Protein AF-A0A7V5DKR0-F1 (afdb_monomer)

Radius of gyration: 31.72 Å; Cα contacts (8 Å, |Δi|>4): 87; chains: 1; bounding box: 100×58×63 Å

Solvent-accessible surface area (backbone atoms only — not comparable to full-atom values): 10961 Å² total; per-residue (Å²): 140,83,91,82,83,86,82,84,81,83,82,81,83,85,76,88,78,81,73,82,74,72,79,85,80,74,78,68,78,74,72,80,73,72,85,77,68,78,60,94,56,54,68,64,43,47,64,50,45,67,87,52,50,72,70,52,51,53,34,38,58,36,39,72,78,37,95,42,69,55,56,12,21,52,76,73,74,41,59,49,67,61,58,75,65,41,89,60,41,72,42,46,54,50,38,36,50,53,52,52,54,48,54,52,53,52,53,50,52,53,49,53,53,49,51,54,51,51,51,49,53,51,60,60,46,38,74,42,71,68,52,31,54,54,51,50,50,59,48,32,51,72,75,70,58,57,78,79,67,77,58,81,55,79,57,95,88,46,86,50,84,53,85,59,81,81,72,79,83,77,80,132

Sequence (172 aa):
MNTNLPQSGRVPAGRDALSHCAPLLFFQPLATWSNDVEIPGNAKLTELLHDATPTQVRWVLARIATHTDAEAARAIGVDKSTVSRWVNKGRLDQAVSVLMADSVAQARAILATSAADAAKALRESLSDKRLRVQAANSILDRVGIAPDSHIDITSAGERIVLTVNMSGDGGD

pLDDT: mean 74.37, std 18.98, range [40.44, 98.31]

Secondary structure (DSSP, 8-state):
----PPPPPPPP----------------------TT---TTHHHHHHHHTT--HHHHHHHHHHHS-SSHHHHHHHHT--HHHHHT-TTHHHHHHHHHH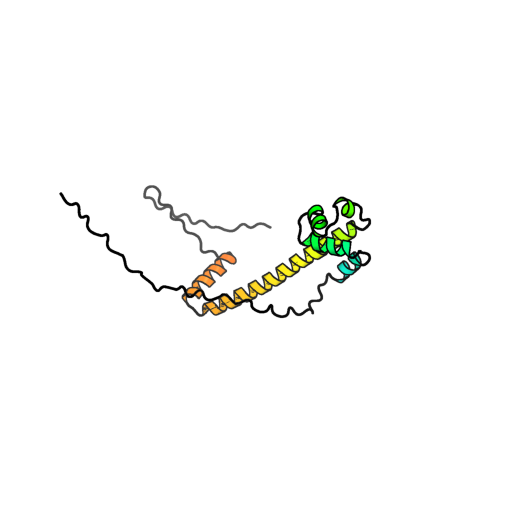HHHHHHHHHHHHHHHHHHHHHHHHHHHTTSHHHHHHHHHHHHHHTT-PPP--EEEEETTEEEEE----------

Mean predicted aligned error: 15.78 Å

Foldseek 3Di:
DDDDDDDDDDDDDPDDDPDPPPPPPPPPPPDPPPPPPPQPLVVLLCVLCVPPDPLLVQLLVLCLVDPDSQRSCVVSPHHSVVLVPDPSNVSSVVSSVSVNVSVVVVVVVVVVVVVVVVVVVLVVLCVDVVSVVVSVQVVCVVVVNHDFDWDFDDDPNDTDTDRDPPPPPDDD

Structure (mmCIF, N/CA/C/O backbone):
data_AF-A0A7V5DKR0-F1
#
_entry.id   AF-A0A7V5DKR0-F1
#
loop_
_atom_site.group_PDB
_atom_site.id
_atom_site.type_symbol
_atom_site.label_atom_id
_atom_site.label_alt_id
_atom_site.label_comp_id
_atom_site.label_asym_id
_atom_site.label_entity_id
_atom_site.label_seq_id
_atom_site.pdbx_PDB_ins_code
_atom_site.Cartn_x
_atom_site.Cartn_y
_atom_site.Cartn_z
_atom_site.occupancy
_atom_site.B_iso_or_equiv
_atom_site.auth_seq_id
_atom_site.auth_comp_id
_atom_site.auth_asym_id
_atom_site.auth_atom_id
_atom_site.pdbx_PDB_model_num
ATOM 1 N N . MET A 1 1 ? -79.727 -6.138 -33.252 1.00 45.97 1 MET A N 1
ATOM 2 C CA . MET A 1 1 ? -78.918 -6.821 -32.220 1.00 45.97 1 MET A CA 1
ATOM 3 C C . MET A 1 1 ? -77.681 -5.973 -32.001 1.00 45.97 1 MET A C 1
ATOM 5 O O . MET A 1 1 ? -76.921 -5.808 -32.941 1.00 45.97 1 MET A O 1
ATOM 9 N N . ASN A 1 2 ? -77.576 -5.320 -30.843 1.00 44.75 2 ASN A N 1
ATOM 10 C CA . ASN A 1 2 ? -76.602 -4.261 -30.576 1.00 44.75 2 ASN A CA 1
ATOM 11 C C . ASN A 1 2 ? -75.770 -4.670 -29.352 1.00 44.75 2 ASN A C 1
ATOM 13 O O . ASN A 1 2 ? -76.337 -4.913 -28.288 1.00 44.75 2 ASN A O 1
ATOM 17 N N . THR A 1 3 ? -74.457 -4.808 -29.518 1.00 62.62 3 THR A N 1
ATOM 18 C CA . THR A 1 3 ? -73.510 -5.230 -28.476 1.00 62.62 3 THR A CA 1
ATOM 19 C C . THR A 1 3 ? -72.920 -4.009 -27.779 1.00 62.62 3 THR A C 1
ATOM 21 O O . THR A 1 3 ? -72.180 -3.251 -28.400 1.00 62.62 3 THR A O 1
ATOM 24 N N . ASN A 1 4 ? -73.216 -3.839 -26.489 1.00 58.88 4 ASN A N 1
ATOM 25 C CA . ASN A 1 4 ? -72.568 -2.861 -25.615 1.00 58.88 4 ASN A CA 1
ATOM 26 C C . ASN A 1 4 ? -71.907 -3.604 -24.444 1.00 58.88 4 ASN A C 1
ATOM 28 O O . ASN A 1 4 ? -72.587 -4.274 -23.671 1.00 58.88 4 ASN A O 1
ATOM 32 N N . LEU A 1 5 ? -70.581 -3.493 -24.346 1.00 65.75 5 LEU A N 1
ATOM 33 C CA . LEU A 1 5 ? -69.752 -3.969 -23.233 1.00 65.75 5 LEU A CA 1
ATOM 34 C C . LEU A 1 5 ? -69.491 -2.799 -22.264 1.00 65.75 5 LEU A C 1
ATOM 36 O O . LEU A 1 5 ? -69.201 -1.696 -22.733 1.00 65.75 5 LEU A O 1
ATOM 40 N N . PRO A 1 6 ? -69.560 -3.001 -20.935 1.00 63.41 6 PRO A N 1
ATOM 41 C CA . PRO A 1 6 ? -69.258 -1.951 -19.969 1.00 63.41 6 PRO A CA 1
ATOM 42 C C . PRO A 1 6 ? -67.749 -1.760 -19.751 1.00 63.41 6 PRO A C 1
ATOM 44 O O . PRO A 1 6 ? -66.943 -2.683 -19.864 1.00 63.41 6 PRO A O 1
ATOM 47 N N . GLN A 1 7 ? -67.399 -0.512 -19.438 1.00 62.84 7 GLN A N 1
ATOM 48 C CA . GLN A 1 7 ? -66.048 0.024 -19.314 1.00 62.84 7 GLN A CA 1
ATOM 49 C C . GLN A 1 7 ? -65.318 -0.440 -18.043 1.00 62.84 7 GLN A C 1
ATOM 51 O O . GLN A 1 7 ? -65.883 -0.447 -16.951 1.00 62.84 7 GLN A O 1
ATOM 56 N N . SER A 1 8 ? -64.026 -0.746 -18.194 1.00 62.34 8 SER A N 1
ATOM 57 C CA . SER A 1 8 ? -63.089 -1.007 -17.096 1.00 62.34 8 SER A CA 1
ATOM 58 C C . SER A 1 8 ? -62.732 0.291 -16.366 1.00 62.34 8 SER A C 1
ATOM 60 O O . SER A 1 8 ? -62.239 1.245 -16.971 1.00 62.34 8 SER A O 1
ATOM 62 N N . GLY A 1 9 ? -62.958 0.306 -15.052 1.00 62.09 9 GLY A N 1
ATOM 63 C CA . GLY A 1 9 ? -62.632 1.412 -14.158 1.00 62.09 9 GLY A CA 1
ATOM 64 C C . GLY A 1 9 ? -61.128 1.678 -14.047 1.00 62.09 9 GLY A C 1
ATOM 65 O O . GLY A 1 9 ? -60.314 0.761 -13.946 1.00 62.09 9 GLY A O 1
ATOM 66 N N . ARG A 1 10 ? -60.777 2.968 -14.052 1.00 54.00 10 ARG A N 1
ATOM 67 C CA . ARG A 1 10 ? -59.457 3.508 -13.700 1.00 54.00 10 ARG A CA 1
ATOM 68 C C . ARG A 1 10 ? -59.197 3.344 -12.201 1.00 54.00 10 ARG A C 1
ATOM 70 O O . ARG A 1 10 ? -60.000 3.797 -11.391 1.00 54.00 10 ARG A O 1
ATOM 77 N N . VAL A 1 11 ? -58.030 2.811 -11.849 1.00 68.62 11 VAL A N 1
ATOM 78 C CA . VAL A 1 11 ? -57.441 2.927 -10.505 1.00 68.62 11 VAL A CA 1
ATOM 79 C C . VAL A 1 11 ? -56.708 4.277 -10.415 1.00 68.62 11 VAL A C 1
ATOM 81 O O . VAL A 1 11 ? -55.915 4.577 -11.313 1.00 68.62 11 VAL A O 1
ATOM 84 N N . PRO A 1 12 ? -56.964 5.123 -9.398 1.00 56.91 12 PRO A N 1
ATOM 85 C CA . PRO A 1 12 ? -56.270 6.394 -9.244 1.00 56.91 12 PRO A CA 1
ATOM 86 C C . PRO A 1 12 ? -54.850 6.209 -8.696 1.00 56.91 12 PRO A C 1
ATOM 88 O O . PRO A 1 12 ? -54.565 5.334 -7.881 1.00 56.91 12 PRO A O 1
ATOM 91 N N . ALA A 1 13 ? -53.974 7.086 -9.177 1.00 58.06 13 ALA A N 1
ATOM 92 C CA . ALA A 1 13 ? -52.572 7.204 -8.827 1.00 58.06 13 ALA A CA 1
ATOM 93 C C . ALA A 1 13 ? -52.368 7.513 -7.334 1.00 58.06 13 ALA A C 1
ATOM 95 O O . ALA A 1 13 ? -52.704 8.601 -6.868 1.00 58.06 13 ALA A O 1
ATOM 96 N N . GLY A 1 14 ? -51.741 6.579 -6.618 1.00 49.75 14 GLY A N 1
ATOM 97 C CA . GLY A 1 14 ? -51.060 6.842 -5.353 1.00 49.75 14 GLY A CA 1
ATOM 98 C C . GLY A 1 14 ? -49.706 7.486 -5.631 1.00 49.75 14 GLY A C 1
ATOM 99 O O . GLY A 1 14 ? -48.704 6.797 -5.812 1.00 49.75 14 GLY A O 1
ATOM 100 N N . ARG A 1 15 ? -49.715 8.815 -5.736 1.00 55.22 15 ARG A N 1
ATOM 101 C CA . ARG A 1 15 ? -48.545 9.682 -5.580 1.00 55.22 15 ARG A CA 1
ATOM 102 C C . ARG A 1 15 ? -48.206 9.760 -4.084 1.00 55.22 15 ARG A C 1
ATOM 104 O O . ARG A 1 15 ? -49.093 9.607 -3.254 1.00 55.22 15 ARG A O 1
ATOM 111 N N . ASP A 1 16 ? -46.937 10.042 -3.799 1.00 57.81 16 ASP A N 1
ATOM 112 C CA . ASP A 1 16 ? -46.402 10.504 -2.505 1.00 57.81 16 ASP A CA 1
ATOM 113 C C . ASP A 1 16 ? -45.760 9.442 -1.599 1.00 57.81 16 ASP A C 1
ATOM 115 O O . ASP A 1 16 ? -46.192 9.161 -0.488 1.00 57.81 16 ASP A O 1
ATOM 119 N N . ALA A 1 17 ? -44.616 8.929 -2.053 1.00 52.88 17 ALA A N 1
ATOM 120 C CA . ALA A 1 17 ? -43.511 8.575 -1.163 1.00 52.88 17 ALA A CA 1
ATOM 121 C C . ALA A 1 17 ? -42.187 8.796 -1.907 1.00 52.88 17 ALA A C 1
ATOM 123 O O . ALA A 1 17 ? -41.453 7.860 -2.224 1.00 52.88 17 ALA A O 1
ATOM 124 N N . LEU A 1 18 ? -41.895 10.058 -2.246 1.00 49.44 18 LEU A N 1
ATOM 125 C CA . LEU A 1 18 ? -40.553 10.457 -2.664 1.00 49.44 18 LEU A CA 1
ATOM 126 C C . LEU A 1 18 ? -39.626 10.373 -1.451 1.00 49.44 18 LEU A C 1
ATOM 128 O O . LEU A 1 18 ? -39.405 11.338 -0.721 1.00 49.44 18 LEU A O 1
ATOM 132 N N . SER A 1 19 ? -39.132 9.152 -1.264 1.00 52.44 19 SER A N 1
ATOM 133 C CA . SER A 1 19 ? -37.771 8.807 -0.886 1.00 52.44 19 SER A CA 1
ATOM 134 C C . SER A 1 19 ? -36.866 10.039 -0.834 1.00 52.44 19 SER A C 1
ATOM 136 O O . SER A 1 19 ? -36.364 10.521 -1.851 1.00 52.44 19 SER A O 1
ATOM 138 N N . HIS A 1 20 ? -36.691 10.577 0.371 1.00 48.97 20 HIS A N 1
ATOM 139 C CA . HIS A 1 20 ? -35.598 11.480 0.683 1.00 48.97 20 HIS A CA 1
ATOM 140 C C . HIS A 1 20 ? -34.300 10.670 0.603 1.00 48.97 20 HIS A C 1
ATOM 142 O O . HIS A 1 20 ? -33.765 10.201 1.605 1.00 48.97 20 HIS A O 1
ATOM 148 N N . CYS A 1 21 ? -33.808 10.481 -0.623 1.00 40.94 21 CYS A N 1
ATOM 149 C CA . CYS A 1 21 ? -32.412 10.173 -0.886 1.00 40.94 21 CYS A CA 1
ATOM 150 C C . CYS A 1 21 ? -31.607 11.392 -0.435 1.00 40.94 21 CYS A C 1
ATOM 152 O O . CYS A 1 21 ? -31.388 12.331 -1.197 1.00 40.94 21 CYS A O 1
ATOM 154 N N . ALA A 1 22 ? -31.209 11.394 0.836 1.00 52.09 22 ALA A N 1
ATOM 155 C CA . ALA A 1 22 ? -30.157 12.271 1.306 1.00 52.09 22 ALA A CA 1
ATOM 156 C C . ALA A 1 22 ? -28.917 12.022 0.425 1.00 52.09 22 ALA A C 1
ATOM 158 O O . ALA A 1 22 ? -28.475 10.873 0.315 1.00 52.09 22 ALA A O 1
ATOM 159 N N . PRO A 1 23 ? -28.360 13.047 -0.237 1.00 49.38 23 PRO A N 1
ATOM 160 C CA . PRO A 1 23 ? -27.111 12.884 -0.947 1.00 49.38 23 PRO A CA 1
ATOM 161 C C . PRO A 1 23 ? -26.027 12.696 0.112 1.00 49.38 23 PRO A C 1
ATOM 163 O O . PRO A 1 23 ? -25.762 13.593 0.911 1.00 49.38 23 PRO A O 1
ATOM 166 N N . LEU A 1 24 ? -25.420 11.509 0.133 1.00 51.56 24 LEU A N 1
ATOM 167 C CA . LEU A 1 24 ? -24.196 11.213 0.874 1.00 51.56 24 LEU A CA 1
ATOM 168 C C . LEU A 1 24 ? -23.035 12.025 0.273 1.00 51.56 24 LEU A C 1
ATOM 170 O O . LEU A 1 24 ? -22.130 11.490 -0.355 1.00 51.56 24 LEU A O 1
ATOM 174 N N . LEU A 1 25 ? -23.067 13.343 0.458 1.00 47.66 25 LEU A N 1
ATOM 175 C CA . LEU A 1 25 ? -21.927 14.235 0.302 1.00 47.66 25 LEU A CA 1
ATOM 176 C C . LEU A 1 25 ? -21.235 14.342 1.661 1.00 47.66 25 LEU A C 1
ATOM 178 O O . LEU A 1 25 ? -21.238 15.381 2.308 1.00 47.66 25 LEU A O 1
ATOM 182 N N . PHE A 1 26 ? -20.657 13.229 2.101 1.00 47.34 26 PHE A N 1
ATOM 183 C CA . PHE A 1 26 ? -19.643 13.216 3.154 1.00 47.34 26 PHE A CA 1
ATOM 184 C C . PHE A 1 26 ? -18.334 12.696 2.557 1.00 47.34 26 PHE A C 1
ATOM 186 O O . PHE A 1 26 ? -17.712 11.755 3.035 1.00 47.34 26 PHE A O 1
ATOM 193 N N . PHE A 1 27 ? -17.916 13.334 1.464 1.00 44.69 27 PHE A N 1
ATOM 194 C CA . PHE A 1 27 ? -16.508 13.382 1.099 1.00 44.69 27 PHE A CA 1
ATOM 195 C C . PHE A 1 27 ? -15.871 14.363 2.086 1.00 44.69 27 PHE A C 1
ATOM 197 O O . PHE A 1 27 ? -15.825 15.568 1.839 1.00 44.69 27 PHE A O 1
ATOM 204 N N . GLN A 1 28 ? -15.501 13.879 3.275 1.00 50.22 28 GLN A N 1
ATOM 205 C CA . GLN A 1 28 ? -14.692 14.702 4.162 1.00 50.22 28 GLN A CA 1
ATOM 206 C C . GLN A 1 28 ? -13.396 15.041 3.418 1.00 50.22 28 GLN A C 1
ATOM 208 O O . GLN A 1 28 ? -12.801 14.141 2.813 1.00 50.22 28 GLN A O 1
ATOM 213 N N . PRO A 1 29 ? -12.968 16.315 3.413 1.00 40.44 29 PRO A N 1
ATOM 214 C CA . PRO A 1 29 ? -11.661 16.663 2.897 1.00 40.44 29 PRO A CA 1
ATOM 215 C C . PRO A 1 29 ? -10.658 15.864 3.719 1.00 40.44 29 PRO A C 1
ATOM 217 O O . PRO A 1 29 ? -10.622 15.992 4.944 1.00 40.44 29 PRO A O 1
ATOM 220 N N . LEU A 1 30 ? -9.924 14.980 3.039 1.00 43.69 30 LEU A N 1
ATOM 221 C CA . LEU A 1 30 ? -8.802 14.246 3.601 1.00 43.69 30 LEU A CA 1
ATOM 222 C C . LEU A 1 30 ? -8.002 15.240 4.432 1.00 43.69 30 LEU A C 1
ATOM 224 O O . LEU A 1 30 ? -7.471 16.211 3.887 1.00 43.69 30 LEU A O 1
ATOM 228 N N . ALA A 1 31 ? -8.015 15.029 5.751 1.00 41.19 31 ALA A N 1
ATOM 229 C CA . ALA A 1 31 ? -7.157 15.733 6.678 1.00 41.19 31 ALA A CA 1
ATOM 230 C C . ALA A 1 31 ? -5.787 15.812 6.018 1.00 41.19 31 ALA A C 1
ATOM 232 O O . ALA A 1 31 ? -5.287 14.790 5.548 1.00 41.19 31 ALA A O 1
ATOM 233 N N . THR A 1 32 ? -5.255 17.024 5.897 1.00 45.19 32 THR A N 1
ATOM 234 C CA . THR A 1 32 ? -3.929 17.285 5.353 1.00 45.19 32 THR A CA 1
ATOM 235 C C . THR A 1 32 ? -2.962 16.362 6.076 1.00 45.19 32 THR A C 1
ATOM 237 O O . THR A 1 32 ? -2.614 16.612 7.231 1.00 45.19 32 THR A O 1
ATOM 240 N N . TRP A 1 33 ? -2.627 15.237 5.447 1.00 42.47 33 TRP A N 1
ATOM 241 C CA . TRP A 1 33 ? -1.659 14.298 5.971 1.00 42.47 33 TRP A CA 1
ATOM 242 C C . TRP A 1 33 ? -0.379 15.107 6.133 1.00 42.47 33 TRP A C 1
ATOM 244 O O . TRP A 1 33 ? 0.137 15.650 5.156 1.00 42.47 33 TRP A O 1
ATOM 254 N N . SER A 1 34 ? 0.037 15.316 7.384 1.00 43.06 34 SER A N 1
ATOM 255 C CA . SER A 1 34 ? 1.257 16.056 7.687 1.00 43.06 34 SER A CA 1
ATOM 256 C C . SER A 1 34 ? 2.389 15.353 6.949 1.00 43.06 34 SER A C 1
ATOM 258 O O . SER A 1 34 ? 2.641 14.172 7.186 1.00 43.06 34 SER A O 1
ATOM 260 N N . ASN A 1 35 ? 3.040 16.070 6.035 1.00 50.06 35 ASN A N 1
ATOM 261 C CA . ASN A 1 35 ? 4.137 15.566 5.206 1.00 50.06 35 ASN A CA 1
ATOM 262 C C . ASN A 1 35 ? 5.434 15.321 6.006 1.00 50.06 35 ASN A C 1
ATOM 264 O O . ASN A 1 35 ? 6.464 15.024 5.412 1.00 50.06 35 ASN A O 1
ATOM 268 N N . ASP A 1 36 ? 5.394 15.429 7.337 1.00 43.56 36 ASP A N 1
ATOM 269 C CA . ASP A 1 36 ? 6.566 15.348 8.217 1.00 43.56 36 ASP A CA 1
ATOM 270 C C . ASP A 1 36 ? 6.809 13.945 8.784 1.00 43.56 36 ASP A C 1
ATOM 272 O O . ASP A 1 36 ? 7.668 13.758 9.646 1.00 43.56 36 ASP A O 1
ATOM 276 N N . VAL A 1 37 ? 6.075 12.931 8.314 1.00 49.88 37 VAL A N 1
ATOM 277 C CA . VAL A 1 37 ? 6.514 11.549 8.519 1.00 49.88 37 VAL A CA 1
ATOM 278 C C . VAL A 1 37 ? 7.729 11.354 7.618 1.00 49.88 37 VAL A C 1
ATOM 280 O O . VAL A 1 37 ? 7.598 11.016 6.444 1.00 49.88 37 VAL A O 1
ATOM 283 N N . GLU A 1 38 ? 8.924 11.604 8.156 1.00 49.34 38 GLU A N 1
ATOM 284 C CA . GLU A 1 38 ? 10.172 11.105 7.586 1.00 49.34 38 GLU A CA 1
ATOM 285 C C . GLU A 1 38 ? 10.040 9.588 7.488 1.00 49.34 38 GLU A C 1
ATOM 287 O O . GLU A 1 38 ? 10.255 8.879 8.464 1.00 49.34 38 GLU A O 1
ATOM 292 N N . ILE A 1 39 ? 9.604 9.083 6.334 1.00 50.28 39 ILE A N 1
ATOM 293 C CA . ILE A 1 39 ? 9.479 7.648 6.100 1.00 50.28 39 ILE A CA 1
ATOM 294 C C . ILE A 1 39 ? 10.907 7.083 6.118 1.00 50.28 39 ILE A C 1
ATOM 296 O O . ILE A 1 39 ? 11.674 7.367 5.184 1.00 50.28 39 ILE A O 1
ATOM 300 N N . PRO A 1 40 ? 11.298 6.297 7.145 1.00 49.59 40 PRO A N 1
ATOM 301 C CA . PRO A 1 40 ? 12.617 5.687 7.220 1.00 49.59 40 PRO A CA 1
ATOM 302 C C . PRO A 1 40 ? 12.679 4.580 6.161 1.00 49.59 40 PRO A C 1
ATOM 304 O O . PRO A 1 40 ? 12.356 3.420 6.391 1.00 49.59 40 PRO A O 1
ATOM 307 N N . GLY A 1 41 ? 13.016 4.984 4.943 1.00 62.72 41 GLY A N 1
ATOM 308 C CA . GLY A 1 41 ? 12.869 4.183 3.728 1.00 62.72 41 GLY A CA 1
ATOM 309 C C . GLY A 1 41 ? 13.139 4.991 2.459 1.00 62.72 41 GLY A C 1
ATOM 310 O O . GLY A 1 41 ? 13.555 4.424 1.446 1.00 62.72 41 GLY A O 1
ATOM 311 N N . ASN A 1 42 ? 13.016 6.322 2.529 1.00 78.31 42 ASN A N 1
ATOM 312 C CA . ASN A 1 42 ? 13.327 7.212 1.412 1.00 78.31 42 ASN A CA 1
ATOM 313 C C . ASN A 1 42 ? 14.809 7.159 0.990 1.00 78.31 42 ASN A C 1
ATOM 315 O O . ASN A 1 42 ? 15.083 7.172 -0.206 1.00 78.31 42 ASN A O 1
ATOM 319 N N . ALA A 1 43 ? 15.762 7.035 1.921 1.00 89.81 43 ALA A N 1
ATOM 320 C CA . ALA A 1 43 ? 17.194 7.085 1.620 1.00 89.81 43 ALA A CA 1
ATOM 321 C C . ALA A 1 43 ? 17.633 5.892 0.763 1.00 89.81 43 ALA A C 1
ATOM 323 O O . ALA A 1 43 ? 18.239 6.068 -0.292 1.00 89.81 43 ALA A O 1
ATOM 324 N N . LYS A 1 44 ? 17.231 4.678 1.161 1.00 91.19 44 LYS A N 1
ATOM 325 C CA . LYS A 1 44 ? 17.504 3.454 0.398 1.00 91.19 44 LYS A CA 1
ATOM 326 C C . LYS A 1 44 ? 16.803 3.469 -0.959 1.00 91.19 44 LYS A C 1
ATOM 328 O O . LYS A 1 44 ? 17.386 3.058 -1.956 1.00 91.19 44 LYS A O 1
ATOM 333 N N . LEU A 1 45 ? 15.561 3.951 -1.018 1.00 93.56 45 LEU A N 1
ATOM 334 C CA . LEU A 1 45 ? 14.845 4.089 -2.284 1.00 93.56 45 LEU A CA 1
ATOM 335 C C . LEU A 1 45 ? 15.537 5.092 -3.222 1.00 93.56 45 LEU A C 1
ATOM 337 O O . LEU A 1 45 ? 15.682 4.817 -4.410 1.00 93.56 45 LEU A O 1
ATOM 341 N N . THR A 1 46 ? 16.000 6.217 -2.677 1.00 93.94 46 THR A N 1
ATOM 342 C CA . THR A 1 46 ? 16.732 7.258 -3.412 1.00 93.94 46 THR A CA 1
ATOM 343 C C . THR A 1 46 ? 18.035 6.700 -3.972 1.00 93.94 46 THR A C 1
ATOM 345 O O . THR A 1 46 ? 18.325 6.892 -5.147 1.00 93.94 46 THR A O 1
ATOM 348 N N . GLU A 1 47 ? 18.781 5.927 -3.180 1.00 94.69 47 GLU A N 1
ATOM 349 C CA . GLU A 1 47 ? 19.989 5.234 -3.633 1.00 94.69 47 GLU A CA 1
ATOM 350 C C . GLU A 1 47 ? 19.688 4.218 -4.750 1.00 94.69 47 GLU A C 1
ATOM 352 O O . GLU A 1 47 ? 20.387 4.155 -5.765 1.00 94.69 47 GLU A O 1
ATOM 357 N N . LEU A 1 48 ? 18.628 3.417 -4.602 1.00 95.75 48 LEU A N 1
ATOM 358 C CA . LEU A 1 48 ? 18.244 2.414 -5.599 1.00 95.75 48 LEU A CA 1
ATOM 359 C C . LEU A 1 48 ? 17.818 3.044 -6.931 1.00 95.75 48 LEU A C 1
ATOM 361 O O . LEU A 1 48 ? 18.114 2.473 -7.983 1.00 95.75 48 LEU A O 1
ATOM 365 N N . LEU A 1 49 ? 17.159 4.205 -6.881 1.00 95.69 49 LEU A N 1
ATOM 366 C CA . LEU A 1 49 ? 16.616 4.913 -8.041 1.00 95.69 49 LEU A CA 1
ATOM 367 C C . LEU A 1 49 ? 17.509 6.045 -8.573 1.00 95.69 49 LEU A C 1
ATOM 369 O O . LEU A 1 49 ? 17.130 6.668 -9.560 1.00 95.69 49 LEU A O 1
ATOM 373 N N . HIS A 1 50 ? 18.684 6.289 -7.985 1.00 96.06 50 HIS A N 1
ATOM 374 C CA . HIS A 1 50 ? 19.580 7.384 -8.382 1.00 96.06 50 HIS A CA 1
ATOM 375 C C . HIS A 1 50 ? 19.916 7.371 -9.885 1.00 96.06 50 HIS A C 1
ATOM 377 O O . HIS A 1 50 ? 19.834 8.399 -10.551 1.00 96.06 50 HIS A O 1
ATOM 383 N N . ASP A 1 51 ? 20.215 6.190 -10.434 1.00 95.00 51 ASP A N 1
ATOM 384 C CA . ASP A 1 51 ? 20.570 6.011 -11.851 1.00 95.00 51 ASP A CA 1
ATOM 385 C C . ASP A 1 51 ? 19.375 5.565 -12.716 1.00 95.00 51 ASP A C 1
ATOM 387 O O . ASP A 1 51 ? 19.542 5.138 -13.863 1.00 95.00 51 ASP A O 1
ATOM 391 N N . ALA A 1 52 ? 18.156 5.582 -12.167 1.00 96.62 52 ALA A N 1
ATOM 392 C CA . ALA A 1 52 ? 16.976 5.115 -12.880 1.00 96.62 52 ALA A CA 1
ATOM 393 C C . ALA A 1 52 ? 16.484 6.1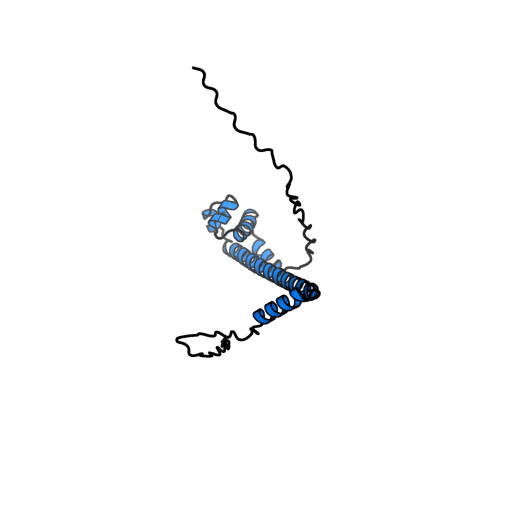73 -13.875 1.00 96.62 52 ALA A C 1
ATOM 395 O O . ALA A 1 52 ? 16.253 7.333 -13.540 1.00 96.62 52 ALA A O 1
ATOM 396 N N . THR A 1 53 ? 16.248 5.756 -15.118 1.00 97.88 53 THR A N 1
ATOM 397 C CA . THR A 1 53 ? 15.621 6.638 -16.113 1.00 97.88 53 THR A CA 1
ATOM 398 C C . THR A 1 53 ? 14.153 6.916 -15.752 1.00 97.88 53 THR A C 1
ATOM 400 O O . THR A 1 53 ? 13.512 6.082 -15.102 1.00 97.88 53 THR A O 1
ATOM 403 N N . PRO A 1 54 ? 13.542 8.014 -16.237 1.00 97.69 54 PRO A N 1
ATOM 404 C CA . PRO A 1 54 ? 12.130 8.305 -15.969 1.00 97.69 54 PRO A CA 1
ATOM 405 C C . PRO A 1 54 ? 11.177 7.162 -16.360 1.00 97.69 54 PRO A C 1
ATOM 407 O O . PRO A 1 54 ? 10.208 6.879 -15.657 1.00 97.69 54 PRO A O 1
ATOM 410 N N . THR A 1 55 ? 11.468 6.448 -17.453 1.00 97.75 55 THR A N 1
ATOM 411 C CA . THR A 1 55 ? 10.697 5.268 -17.880 1.00 97.75 55 THR A CA 1
ATOM 412 C C . THR A 1 55 ? 10.799 4.118 -16.877 1.00 97.75 55 THR A C 1
ATOM 414 O O . THR A 1 55 ? 9.805 3.440 -16.623 1.00 97.75 55 THR A O 1
ATOM 417 N N . GLN A 1 56 ? 11.971 3.913 -16.274 1.00 98.12 56 GLN A N 1
ATOM 418 C CA . GLN A 1 56 ? 12.183 2.887 -15.252 1.00 98.12 56 GLN A CA 1
ATOM 419 C C . GLN A 1 56 ? 11.476 3.239 -13.943 1.00 98.12 56 GLN A C 1
ATOM 421 O O . GLN A 1 56 ? 10.842 2.372 -13.350 1.00 98.12 56 GLN A O 1
ATOM 426 N N . VAL A 1 57 ? 11.499 4.512 -13.535 1.00 97.62 57 VAL A N 1
ATOM 427 C CA . VAL A 1 57 ? 10.734 4.980 -12.367 1.00 97.62 57 VAL A CA 1
ATOM 428 C C . VAL A 1 57 ? 9.233 4.776 -12.591 1.00 97.62 57 VAL A C 1
ATOM 430 O O . VAL A 1 57 ? 8.556 4.206 -11.736 1.00 97.62 57 VAL A O 1
ATOM 433 N N . ARG A 1 58 ? 8.707 5.140 -13.771 1.00 97.50 58 ARG A N 1
ATOM 434 C CA . ARG A 1 58 ? 7.306 4.859 -14.140 1.00 97.50 58 ARG A CA 1
ATOM 435 C C . ARG A 1 58 ? 6.979 3.367 -14.076 1.00 97.50 58 ARG A C 1
ATOM 437 O O . ARG A 1 58 ? 5.897 3.009 -13.621 1.00 97.50 58 ARG A O 1
ATOM 444 N N . TRP A 1 59 ? 7.897 2.507 -14.518 1.00 98.31 59 TRP A N 1
ATOM 445 C CA . TRP A 1 59 ? 7.722 1.058 -14.430 1.00 98.31 59 TRP A CA 1
ATOM 446 C C . TRP A 1 59 ? 7.661 0.568 -12.980 1.00 98.31 59 TRP A C 1
ATOM 448 O O . TRP A 1 59 ? 6.758 -0.195 -12.656 1.00 98.31 59 TRP A O 1
ATOM 458 N N . VAL A 1 60 ? 8.559 1.035 -12.102 1.00 97.69 60 VAL A N 1
ATOM 459 C CA . VAL A 1 60 ? 8.558 0.690 -10.666 1.00 97.69 60 VAL A CA 1
ATOM 460 C C . VAL A 1 60 ? 7.218 1.053 -10.028 1.00 97.69 60 VAL A C 1
ATOM 462 O O . VAL A 1 60 ? 6.612 0.218 -9.362 1.00 97.69 60 VAL A O 1
ATOM 465 N N . LEU A 1 61 ? 6.705 2.257 -10.295 1.00 95.88 61 LEU A N 1
ATOM 466 C CA . LEU A 1 61 ? 5.401 2.689 -9.784 1.00 95.88 61 LEU A CA 1
ATOM 467 C C . LEU A 1 61 ? 4.249 1.830 -10.330 1.00 95.88 61 LEU A C 1
ATOM 469 O O . LEU A 1 61 ? 3.392 1.388 -9.568 1.00 95.88 61 LEU A O 1
ATOM 473 N N . ALA A 1 62 ? 4.249 1.529 -11.632 1.00 97.31 62 ALA A N 1
ATOM 474 C CA . ALA A 1 62 ? 3.252 0.643 -12.236 1.00 97.31 62 ALA A CA 1
ATOM 475 C C . ALA A 1 62 ? 3.322 -0.787 -11.672 1.00 97.31 62 ALA A C 1
ATOM 477 O O . ALA A 1 62 ? 2.300 -1.467 -11.557 1.00 97.31 62 ALA A O 1
ATOM 478 N N . ARG A 1 63 ? 4.518 -1.247 -11.291 1.00 97.50 63 ARG A N 1
ATOM 479 C CA . ARG A 1 63 ? 4.742 -2.586 -10.746 1.00 97.50 63 ARG A CA 1
ATOM 480 C C . ARG A 1 63 ? 4.165 -2.773 -9.345 1.00 97.50 63 ARG A C 1
ATOM 482 O O . ARG A 1 63 ? 3.799 -3.895 -9.017 1.00 97.50 63 ARG A O 1
ATOM 489 N N . ILE A 1 64 ? 4.036 -1.702 -8.562 1.00 96.31 64 ILE A N 1
ATOM 490 C CA . ILE A 1 64 ? 3.371 -1.725 -7.246 1.00 96.31 64 ILE A CA 1
ATOM 491 C C . ILE A 1 64 ? 1.861 -1.949 -7.403 1.00 96.31 64 ILE A C 1
ATOM 493 O O . ILE A 1 64 ? 1.245 -2.619 -6.582 1.00 96.31 64 ILE A O 1
ATOM 497 N N . ALA A 1 65 ? 1.266 -1.415 -8.473 1.00 94.62 65 ALA A N 1
ATOM 498 C CA . ALA A 1 65 ? -0.167 -1.520 -8.745 1.00 94.62 65 ALA A CA 1
ATOM 499 C C . ALA A 1 65 ? -0.574 -2.805 -9.491 1.00 94.62 65 ALA A C 1
ATOM 501 O O . ALA A 1 65 ? -1.763 -3.061 -9.668 1.00 94.62 65 ALA A O 1
ATOM 502 N N . THR A 1 66 ? 0.386 -3.596 -9.973 1.00 97.25 66 THR A N 1
ATOM 503 C CA . THR A 1 66 ? 0.140 -4.773 -10.821 1.00 97.25 66 THR A CA 1
ATOM 504 C C . THR A 1 66 ? 0.829 -6.010 -10.258 1.00 97.25 66 THR A C 1
ATOM 506 O O . THR A 1 66 ? 1.772 -5.917 -9.475 1.00 97.25 66 THR A O 1
ATOM 509 N N . HIS A 1 67 ? 0.382 -7.200 -10.659 1.00 93.62 67 HIS A N 1
ATOM 510 C CA . HIS A 1 67 ? 0.944 -8.448 -10.136 1.00 93.62 67 HIS A CA 1
ATOM 511 C C . HIS A 1 67 ? 2.144 -8.940 -10.946 1.00 93.62 67 HIS A C 1
ATOM 513 O O . HIS A 1 67 ? 2.990 -9.661 -10.408 1.00 93.62 67 HIS A O 1
ATOM 519 N N . THR A 1 68 ? 2.251 -8.536 -12.216 1.00 97.56 68 THR A N 1
ATOM 520 C CA . THR A 1 68 ? 3.258 -9.063 -13.142 1.00 97.56 68 THR A CA 1
ATOM 521 C C . THR A 1 68 ? 4.041 -7.973 -13.875 1.00 97.56 68 THR A C 1
ATOM 523 O O . THR A 1 68 ? 3.521 -6.913 -14.217 1.00 97.56 68 THR A O 1
ATOM 526 N N . ASP A 1 69 ? 5.299 -8.274 -14.213 1.00 97.44 69 ASP A N 1
ATOM 527 C CA . ASP A 1 69 ? 6.163 -7.377 -14.997 1.00 97.44 69 ASP A CA 1
ATOM 528 C C . ASP A 1 69 ? 5.564 -7.054 -16.376 1.00 97.44 69 ASP A C 1
ATOM 530 O O . ASP A 1 69 ? 5.779 -5.967 -16.908 1.00 97.44 69 ASP A O 1
ATOM 534 N N . ALA A 1 70 ? 4.811 -7.996 -16.956 1.00 98.06 70 ALA A N 1
ATOM 535 C CA . ALA A 1 70 ? 4.172 -7.845 -18.261 1.00 98.06 70 ALA A CA 1
ATOM 536 C C . ALA A 1 70 ? 3.037 -6.812 -18.232 1.00 98.06 70 ALA A C 1
ATOM 538 O O . ALA A 1 70 ? 2.913 -6.005 -19.153 1.00 98.06 70 ALA A O 1
ATOM 539 N N . GLU A 1 71 ? 2.223 -6.826 -17.176 1.00 98.31 71 GLU A N 1
ATOM 540 C CA . GLU A 1 71 ? 1.160 -5.841 -16.963 1.00 98.31 71 GLU A CA 1
ATOM 541 C C . GLU A 1 71 ? 1.742 -4.460 -16.679 1.00 98.31 71 GLU A C 1
ATOM 543 O O . GLU A 1 71 ? 1.323 -3.492 -17.310 1.00 98.31 71 GLU A O 1
ATOM 548 N N . ALA A 1 72 ? 2.757 -4.381 -15.811 1.00 98.12 72 ALA A N 1
ATOM 549 C CA . ALA A 1 72 ? 3.459 -3.134 -15.519 1.00 98.12 72 ALA A CA 1
ATOM 550 C C . ALA A 1 72 ? 4.069 -2.515 -16.787 1.00 98.12 72 ALA A C 1
ATOM 552 O O . ALA A 1 72 ? 3.915 -1.320 -17.036 1.00 98.12 72 ALA A O 1
ATOM 553 N N . ALA A 1 73 ? 4.721 -3.333 -17.623 1.00 98.19 73 ALA A N 1
ATOM 554 C CA . ALA A 1 73 ? 5.299 -2.897 -18.892 1.00 98.19 73 ALA A CA 1
ATOM 555 C C . ALA A 1 73 ? 4.217 -2.375 -19.854 1.00 98.19 73 ALA A C 1
ATOM 557 O O . ALA A 1 73 ? 4.331 -1.261 -20.372 1.00 98.19 73 ALA A O 1
ATOM 558 N N . ARG A 1 74 ? 3.117 -3.125 -20.015 1.00 98.12 74 ARG A N 1
ATOM 559 C CA . ARG A 1 74 ? 1.976 -2.717 -20.847 1.0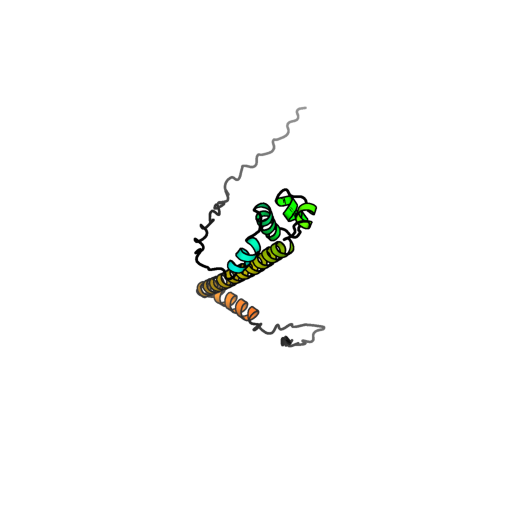0 98.12 74 ARG A CA 1
ATOM 560 C C . ARG A 1 74 ? 1.364 -1.400 -20.368 1.00 98.12 74 ARG A C 1
ATOM 562 O O . ARG A 1 74 ? 1.083 -0.539 -21.195 1.00 98.12 74 ARG A O 1
ATOM 569 N N . ALA A 1 75 ? 1.205 -1.224 -19.057 1.00 98.06 75 ALA A N 1
ATOM 570 C CA . ALA A 1 75 ? 0.639 -0.015 -18.462 1.00 98.06 75 ALA A CA 1
ATOM 571 C C . ALA A 1 75 ? 1.460 1.244 -18.782 1.00 98.06 75 ALA A C 1
ATOM 573 O O . ALA A 1 75 ? 0.897 2.327 -18.933 1.00 98.06 75 ALA A O 1
ATOM 574 N N . ILE A 1 76 ? 2.784 1.116 -18.931 1.00 97.75 76 ILE A N 1
ATOM 575 C CA . ILE A 1 76 ? 3.655 2.247 -19.276 1.00 97.75 76 ILE A CA 1
ATOM 576 C C . ILE A 1 76 ? 3.928 2.400 -20.777 1.00 97.75 76 ILE A C 1
ATOM 578 O O . ILE A 1 76 ? 4.615 3.356 -21.151 1.00 97.75 76 ILE A O 1
ATOM 582 N N . GLY A 1 77 ? 3.390 1.501 -21.610 1.00 98.00 77 GLY A N 1
ATOM 583 C CA . GLY A 1 77 ? 3.577 1.488 -23.062 1.00 98.00 77 GLY A CA 1
ATOM 584 C C . GLY A 1 77 ? 4.910 0.887 -23.522 1.00 98.00 77 GLY A C 1
ATOM 585 O O . GLY A 1 77 ? 5.430 1.292 -24.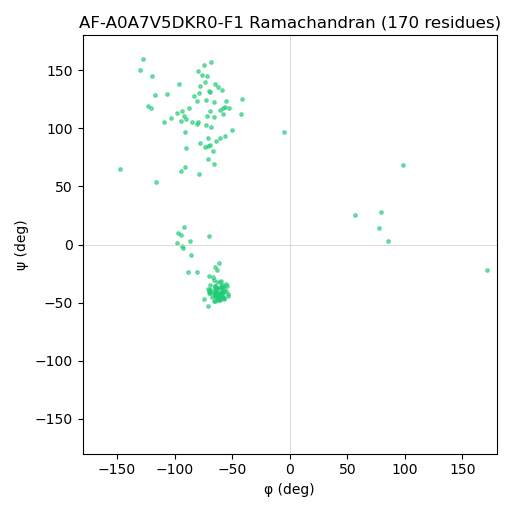557 1.00 98.00 77 GLY A O 1
ATOM 586 N N . VAL A 1 78 ? 5.490 -0.040 -22.754 1.00 98.12 78 VAL A N 1
ATOM 587 C CA . VAL A 1 78 ? 6.780 -0.683 -23.054 1.00 98.12 78 VAL A CA 1
ATOM 588 C C . VAL A 1 78 ? 6.592 -2.194 -23.204 1.00 98.12 78 VAL A C 1
ATOM 590 O O . VAL A 1 78 ? 5.772 -2.802 -22.518 1.00 98.12 78 VAL A O 1
ATOM 593 N N . ASP A 1 79 ? 7.356 -2.820 -24.100 1.00 98.06 79 ASP A N 1
ATOM 594 C CA . ASP A 1 79 ? 7.328 -4.274 -24.254 1.00 98.06 79 ASP A CA 1
ATOM 595 C C . ASP A 1 79 ? 8.002 -4.987 -23.067 1.00 98.06 79 ASP A C 1
ATOM 597 O O . ASP A 1 79 ? 9.013 -4.530 -22.522 1.00 98.06 79 ASP A O 1
ATOM 601 N N . LYS A 1 80 ? 7.476 -6.154 -22.676 1.00 98.06 80 LYS A N 1
ATOM 602 C CA . LYS A 1 80 ? 8.035 -6.953 -21.573 1.00 98.06 80 LYS A CA 1
ATOM 603 C C . LYS A 1 80 ? 9.508 -7.309 -21.817 1.00 98.06 80 LYS A C 1
ATOM 605 O O . LYS A 1 80 ? 10.299 -7.323 -20.872 1.00 98.06 80 LYS A O 1
ATOM 610 N N . SER A 1 81 ? 9.891 -7.590 -23.064 1.00 98.06 81 SER A N 1
ATOM 611 C CA . SER A 1 81 ? 11.275 -7.934 -23.404 1.00 98.06 81 SER A CA 1
ATOM 612 C C . SER A 1 81 ? 12.230 -6.766 -23.151 1.00 98.06 81 SER A C 1
ATOM 614 O O . SER A 1 81 ? 13.337 -6.987 -22.659 1.00 98.06 81 SER A O 1
ATOM 616 N N . THR A 1 82 ? 11.792 -5.524 -23.379 1.00 98.19 82 THR A N 1
ATOM 617 C CA . THR A 1 82 ? 12.574 -4.321 -23.072 1.00 98.19 82 THR A CA 1
ATOM 618 C C . THR A 1 82 ? 12.897 -4.240 -21.585 1.00 98.19 82 THR A C 1
ATOM 620 O O . THR A 1 82 ? 14.059 -4.051 -21.233 1.00 98.19 82 THR A O 1
ATOM 623 N N . VAL A 1 83 ? 11.905 -4.461 -20.716 1.00 98.00 83 VAL A N 1
ATOM 624 C CA . VAL A 1 83 ? 12.098 -4.465 -19.256 1.00 98.00 83 VAL A CA 1
ATOM 625 C C . VAL A 1 83 ? 13.084 -5.556 -18.840 1.00 98.00 83 VAL A C 1
ATOM 627 O O . VAL A 1 83 ? 14.010 -5.294 -18.080 1.00 98.00 83 VAL A O 1
ATOM 630 N N . SER A 1 84 ? 12.938 -6.773 -19.379 1.00 97.62 84 SER A N 1
ATOM 631 C CA . SER A 1 84 ? 13.825 -7.900 -19.046 1.00 97.62 84 SER A CA 1
ATOM 632 C C . SER A 1 84 ? 15.292 -7.684 -19.437 1.00 97.62 84 SER A C 1
ATOM 634 O O . SER A 1 84 ? 16.174 -8.324 -18.873 1.00 97.62 84 SER A O 1
ATOM 636 N N . ARG A 1 85 ? 15.556 -6.781 -20.390 1.00 98.12 85 ARG A N 1
ATOM 637 C CA . ARG A 1 85 ? 16.901 -6.447 -20.880 1.00 98.12 85 ARG A CA 1
ATOM 638 C C . ARG A 1 85 ? 17.543 -5.272 -20.143 1.00 98.12 85 ARG A C 1
ATOM 640 O O . ARG A 1 85 ? 18.682 -4.925 -20.448 1.00 98.12 85 ARG A O 1
ATOM 647 N N . TRP A 1 86 ? 16.846 -4.632 -19.204 1.00 98.06 86 TRP A N 1
ATOM 648 C CA . TRP A 1 86 ? 17.432 -3.548 -18.421 1.00 98.06 86 TRP A CA 1
ATOM 649 C C . TRP A 1 86 ? 18.554 -4.063 -17.522 1.00 98.06 86 TRP A C 1
ATOM 651 O O . TRP A 1 86 ? 18.342 -4.914 -16.661 1.00 98.06 86 TRP A O 1
ATOM 661 N N . VAL A 1 87 ? 19.745 -3.488 -17.689 1.00 98.12 87 VAL A N 1
ATOM 662 C CA . VAL A 1 87 ? 20.956 -3.868 -16.942 1.00 98.12 87 VAL A CA 1
ATOM 663 C C . VAL A 1 87 ? 20.765 -3.694 -15.431 1.00 98.12 87 VAL A C 1
ATOM 665 O O . VAL A 1 87 ? 21.231 -4.509 -14.642 1.00 98.12 87 VAL A O 1
ATOM 668 N N . ASN A 1 88 ? 20.023 -2.666 -15.016 1.00 97.62 88 ASN A N 1
ATOM 669 C CA . ASN A 1 88 ? 19.734 -2.357 -13.617 1.00 97.62 88 ASN A CA 1
ATOM 670 C C . ASN A 1 88 ? 18.433 -2.996 -13.087 1.00 97.62 88 ASN A C 1
ATOM 672 O O . ASN A 1 88 ? 17.972 -2.592 -12.019 1.00 97.62 88 ASN A O 1
ATOM 676 N N . LYS A 1 89 ? 17.835 -3.994 -13.765 1.00 97.44 89 LYS A N 1
ATOM 677 C CA . LYS A 1 89 ? 16.539 -4.571 -13.349 1.00 97.44 89 LYS A CA 1
ATOM 678 C C . LYS A 1 89 ? 16.529 -5.075 -11.904 1.00 97.44 89 LYS A C 1
ATOM 680 O O . LYS A 1 89 ? 15.577 -4.803 -11.184 1.00 97.44 89 LYS A O 1
ATOM 685 N N . GLY A 1 90 ? 17.607 -5.715 -11.446 1.00 97.69 90 GLY A N 1
ATOM 686 C CA . GLY A 1 90 ? 17.706 -6.179 -10.058 1.00 97.69 90 GLY A CA 1
ATOM 687 C C . GLY A 1 90 ? 17.566 -5.052 -9.023 1.00 97.69 90 GLY A C 1
ATOM 688 O O . GLY A 1 90 ? 16.923 -5.248 -7.996 1.00 97.69 90 GLY A O 1
ATOM 689 N N . ARG A 1 91 ? 18.092 -3.848 -9.304 1.00 97.50 91 ARG A N 1
ATOM 690 C CA . ARG A 1 91 ? 17.919 -2.671 -8.428 1.00 97.50 91 ARG A CA 1
ATOM 691 C C . ARG A 1 91 ? 16.483 -2.149 -8.462 1.00 97.50 91 ARG A C 1
ATOM 693 O O . ARG A 1 91 ? 15.952 -1.765 -7.425 1.00 97.50 91 ARG A O 1
ATOM 700 N N . LEU A 1 92 ? 15.843 -2.169 -9.632 1.00 97.62 92 LEU A N 1
ATOM 701 C CA . LEU A 1 92 ? 14.444 -1.756 -9.785 1.00 97.62 92 LEU A CA 1
ATOM 702 C C . LEU A 1 92 ? 13.493 -2.707 -9.042 1.00 97.62 92 LEU A C 1
ATOM 704 O O . LEU A 1 92 ? 12.598 -2.244 -8.343 1.00 97.62 92 LEU A O 1
ATOM 708 N N . ASP A 1 93 ? 13.725 -4.020 -9.114 1.00 97.56 93 ASP A N 1
ATOM 709 C CA . ASP A 1 93 ? 12.943 -5.022 -8.375 1.00 97.56 93 ASP A CA 1
ATOM 710 C C . ASP A 1 93 ? 13.113 -4.853 -6.847 1.00 97.56 93 ASP A C 1
ATOM 712 O O . ASP A 1 93 ? 12.151 -4.967 -6.079 1.00 97.56 93 ASP A O 1
ATOM 716 N N . GLN A 1 94 ? 14.322 -4.507 -6.386 1.00 96.62 94 GLN A N 1
ATOM 717 C CA . GLN A 1 94 ? 14.560 -4.149 -4.983 1.00 96.62 94 GLN A CA 1
ATOM 718 C C . GLN A 1 94 ? 13.808 -2.876 -4.579 1.00 96.62 94 GLN A C 1
ATOM 720 O O . GLN A 1 94 ? 13.234 -2.838 -3.492 1.00 96.62 94 GLN A O 1
ATOM 725 N N . ALA A 1 95 ? 13.762 -1.858 -5.444 1.00 96.38 95 ALA A N 1
ATOM 726 C CA . ALA A 1 95 ? 13.010 -0.631 -5.185 1.00 96.38 95 ALA A CA 1
ATOM 727 C C . ALA A 1 95 ? 11.504 -0.909 -5.044 1.00 96.38 95 ALA A C 1
ATOM 729 O O . ALA A 1 95 ? 10.882 -0.423 -4.101 1.00 96.38 95 ALA A O 1
ATOM 730 N N . VAL A 1 96 ? 10.936 -1.755 -5.914 1.00 96.50 96 VAL A N 1
ATOM 731 C CA . VAL A 1 96 ? 9.546 -2.236 -5.790 1.00 96.50 96 VAL A CA 1
ATOM 732 C C . VAL A 1 96 ? 9.335 -2.924 -4.443 1.00 96.50 96 VAL A C 1
ATOM 734 O O . VAL A 1 96 ? 8.367 -2.631 -3.748 1.00 96.50 96 VAL A O 1
ATOM 737 N N . SER A 1 97 ? 10.254 -3.803 -4.044 1.00 95.44 97 SER A N 1
ATOM 738 C CA . SER A 1 97 ? 10.139 -4.555 -2.788 1.00 95.44 97 SER A CA 1
ATOM 739 C C . SER A 1 97 ? 10.160 -3.637 -1.559 1.00 95.44 97 SER A C 1
ATOM 741 O O . SER A 1 97 ? 9.365 -3.822 -0.639 1.00 95.44 97 SER A O 1
ATOM 743 N N . VAL A 1 98 ? 11.030 -2.618 -1.559 1.00 94.75 98 VAL A N 1
ATOM 744 C CA . VAL A 1 98 ? 11.087 -1.595 -0.500 1.00 94.75 98 VAL A CA 1
ATOM 745 C C . VAL A 1 98 ? 9.776 -0.808 -0.435 1.00 94.75 98 VAL A C 1
ATOM 747 O O . VAL A 1 98 ? 9.217 -0.652 0.647 1.00 94.75 98 VAL A O 1
ATOM 750 N N . LEU A 1 99 ? 9.247 -0.373 -1.582 1.00 93.19 99 LEU A N 1
ATOM 751 C CA . LEU A 1 99 ? 7.983 0.366 -1.651 1.00 93.19 99 LEU A CA 1
ATOM 752 C C . LEU A 1 99 ? 6.779 -0.471 -1.199 1.00 93.19 99 LEU A C 1
ATOM 754 O O . LEU A 1 99 ? 5.906 0.028 -0.492 1.00 93.19 99 LEU A O 1
ATOM 758 N N . MET A 1 100 ? 6.733 -1.757 -1.556 1.00 93.75 100 MET A N 1
ATOM 759 C CA . MET A 1 100 ? 5.678 -2.657 -1.086 1.00 93.75 100 MET A CA 1
ATOM 760 C C . MET A 1 100 ? 5.741 -2.852 0.432 1.00 93.75 100 MET A C 1
ATOM 762 O O . MET A 1 100 ? 4.706 -2.776 1.094 1.00 93.75 100 MET A O 1
ATOM 766 N N . ALA A 1 101 ? 6.934 -3.053 0.997 1.00 90.62 101 ALA A N 1
ATOM 767 C CA . ALA A 1 101 ? 7.103 -3.174 2.443 1.00 90.62 101 ALA A CA 1
ATOM 768 C C . AL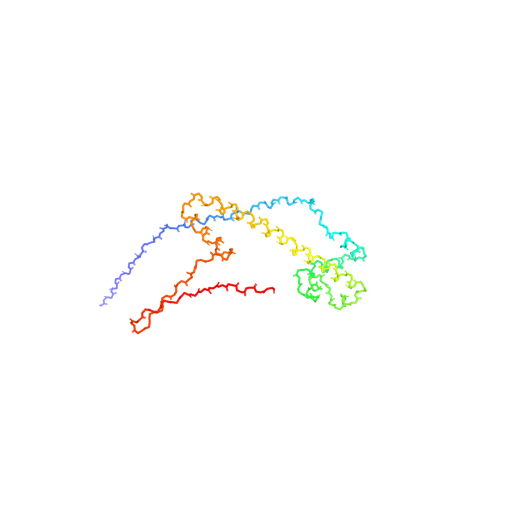A A 1 101 ? 6.634 -1.909 3.181 1.00 90.62 101 ALA A C 1
ATOM 770 O O . ALA A 1 101 ? 5.932 -2.012 4.190 1.00 90.62 101 ALA A O 1
ATOM 771 N N . ASP A 1 102 ? 6.952 -0.732 2.641 1.00 89.94 102 ASP A N 1
ATOM 772 C CA . ASP A 1 102 ? 6.507 0.544 3.197 1.00 89.94 102 ASP A CA 1
ATOM 773 C C . ASP A 1 102 ? 4.978 0.696 3.142 1.00 89.94 102 ASP A C 1
ATOM 775 O O . ASP A 1 102 ? 4.349 1.027 4.145 1.00 89.94 102 ASP A O 1
ATOM 779 N N . SER A 1 103 ? 4.340 0.329 2.024 1.00 88.38 103 SER A N 1
ATOM 780 C CA . SER A 1 103 ? 2.873 0.367 1.912 1.00 88.38 103 SER A CA 1
ATOM 781 C C . SER A 1 103 ? 2.170 -0.513 2.958 1.00 88.38 103 SER A C 1
ATOM 783 O O . SER A 1 103 ? 1.147 -0.123 3.524 1.00 88.38 103 SER A O 1
ATOM 785 N N . VAL A 1 104 ? 2.747 -1.676 3.284 1.00 88.31 104 VAL A N 1
ATOM 786 C CA . VAL A 1 104 ? 2.234 -2.563 4.338 1.00 88.31 104 VAL A CA 1
ATOM 787 C C . VAL A 1 104 ? 2.423 -1.934 5.717 1.00 88.31 104 VAL A C 1
ATOM 789 O O . VAL A 1 104 ? 1.518 -2.012 6.551 1.00 88.31 104 VAL A O 1
ATOM 792 N N . ALA A 1 105 ? 3.569 -1.299 5.973 1.00 87.62 105 ALA A N 1
ATOM 793 C CA . ALA A 1 105 ? 3.819 -0.591 7.226 1.00 87.62 105 ALA A CA 1
ATOM 794 C C . ALA A 1 105 ? 2.831 0.572 7.423 1.00 87.62 105 ALA A C 1
ATOM 796 O O . ALA A 1 105 ? 2.221 0.682 8.489 1.00 87.62 105 ALA A O 1
ATOM 797 N N . GLN A 1 106 ? 2.590 1.369 6.379 1.00 84.50 106 GLN A N 1
ATOM 798 C CA . GLN A 1 106 ? 1.599 2.446 6.397 1.00 84.50 106 GLN A CA 1
ATOM 799 C C . GLN A 1 106 ? 0.180 1.913 6.635 1.00 84.50 106 GLN A C 1
ATOM 801 O O . GLN A 1 106 ? -0.534 2.421 7.500 1.00 84.50 106 GLN A O 1
ATOM 806 N N . ALA A 1 107 ? -0.221 0.841 5.943 1.00 78.38 107 ALA A N 1
ATOM 807 C CA . ALA A 1 107 ? -1.528 0.217 6.148 1.00 78.38 107 ALA A CA 1
ATOM 808 C C . ALA A 1 107 ? -1.716 -0.267 7.597 1.00 78.38 107 ALA A C 1
ATOM 810 O O . ALA A 1 107 ? -2.777 -0.062 8.189 1.00 78.38 107 ALA A O 1
ATOM 811 N N . ARG A 1 108 ? -0.674 -0.852 8.206 1.00 79.50 108 ARG A N 1
ATOM 812 C CA . ARG A 1 108 ? -0.686 -1.244 9.626 1.00 79.50 108 ARG A CA 1
ATOM 813 C C . ARG A 1 108 ? -0.834 -0.041 10.556 1.00 79.50 108 ARG A C 1
ATOM 815 O O . ARG A 1 108 ? -1.604 -0.121 11.510 1.00 79.50 108 ARG A O 1
ATOM 822 N N . ALA A 1 109 ? -0.148 1.067 10.280 1.00 82.38 109 ALA A N 1
ATOM 823 C CA . ALA A 1 109 ? -0.257 2.291 11.076 1.00 82.38 109 ALA A CA 1
ATOM 824 C C . ALA A 1 109 ? -1.666 2.914 11.004 1.00 82.38 109 ALA A C 1
ATOM 826 O O . ALA A 1 109 ? -2.232 3.307 12.030 1.00 82.38 109 ALA A O 1
ATOM 827 N N . ILE A 1 110 ? -2.272 2.937 9.811 1.00 77.31 110 ILE A N 1
ATOM 828 C CA . ILE A 1 110 ? -3.660 3.384 9.611 1.00 77.31 110 ILE A CA 1
ATOM 829 C C . ILE A 1 110 ? -4.627 2.477 10.377 1.00 77.31 110 ILE A C 1
ATOM 831 O O . ILE A 1 110 ? -5.528 2.968 11.059 1.00 77.31 110 ILE A O 1
ATOM 835 N N . LEU A 1 111 ? -4.430 1.158 10.303 1.00 70.38 111 LEU A N 1
ATOM 836 C CA . LEU A 1 111 ? -5.260 0.186 11.011 1.00 70.38 111 LEU A CA 1
ATOM 837 C C . LEU A 1 111 ? -5.146 0.342 12.532 1.00 70.38 111 LEU A C 1
ATOM 839 O O . LEU A 1 111 ? -6.165 0.322 13.216 1.00 70.38 111 LEU A O 1
ATOM 843 N N . ALA A 1 112 ? -3.940 0.559 13.061 1.00 76.50 112 ALA A N 1
ATOM 844 C CA . ALA A 1 112 ? -3.722 0.802 14.486 1.00 76.50 112 ALA A CA 1
ATOM 845 C C . ALA A 1 112 ? -4.441 2.074 14.970 1.00 76.50 112 ALA A C 1
ATOM 847 O O . ALA A 1 112 ? -5.135 2.046 15.987 1.00 76.50 112 ALA A O 1
ATOM 848 N N . THR A 1 113 ? -4.339 3.167 14.208 1.00 76.75 113 THR A N 1
ATOM 849 C CA . THR A 1 113 ? -5.051 4.423 14.504 1.00 76.75 113 THR A CA 1
ATOM 850 C C . THR A 1 113 ? -6.566 4.220 14.468 1.00 76.75 113 THR A C 1
ATOM 852 O O . THR A 1 113 ? -7.271 4.573 15.412 1.00 76.75 113 THR A O 1
ATOM 855 N N . SER A 1 114 ? -7.060 3.558 13.421 1.00 63.88 114 SER A N 1
ATOM 856 C CA . SER A 1 114 ? -8.487 3.275 13.239 1.00 63.88 114 SER A CA 1
ATOM 857 C C . SER A 1 114 ? -9.044 2.383 14.353 1.00 63.88 114 SER A C 1
ATOM 859 O O . SER A 1 114 ? -10.162 2.592 14.818 1.00 63.88 114 SER A O 1
ATOM 861 N N . ALA A 1 115 ? -8.260 1.411 14.828 1.00 71.62 115 ALA A N 1
ATOM 862 C CA . ALA A 1 115 ? -8.622 0.573 15.967 1.00 71.62 115 ALA A CA 1
ATOM 863 C C . ALA A 1 115 ? -8.728 1.389 17.267 1.00 71.62 115 ALA A C 1
ATOM 865 O O . ALA A 1 115 ? -9.663 1.186 18.043 1.00 71.62 115 ALA A O 1
ATOM 866 N N . ALA A 1 116 ? -7.816 2.340 17.491 1.00 75.62 116 ALA A N 1
ATOM 867 C CA . ALA A 1 116 ? -7.879 3.239 18.640 1.00 75.62 116 ALA A CA 1
ATOM 868 C C . ALA A 1 116 ? -9.125 4.141 18.596 1.00 75.62 116 ALA A C 1
ATOM 870 O O . ALA A 1 116 ? -9.794 4.315 19.616 1.00 75.62 116 ALA A O 1
ATOM 871 N N . ASP A 1 117 ? -9.474 4.679 17.428 1.00 66.50 117 ASP A N 1
ATOM 872 C CA . ASP A 1 117 ? -10.670 5.511 17.266 1.00 66.50 117 ASP A CA 1
ATOM 873 C C . ASP A 1 117 ? -11.963 4.700 17.406 1.00 66.50 117 ASP A C 1
ATOM 875 O O . ASP A 1 117 ? -12.887 5.130 18.099 1.00 66.50 117 ASP A O 1
ATOM 879 N N . ALA A 1 118 ? -12.000 3.477 16.870 1.00 67.19 118 ALA A N 1
ATOM 880 C CA . ALA A 1 118 ? -13.101 2.547 17.100 1.00 67.19 118 ALA A CA 1
ATOM 881 C C . ALA A 1 118 ? -13.275 2.225 18.595 1.00 67.19 118 ALA A C 1
ATOM 883 O O . ALA A 1 118 ? -14.400 2.204 19.093 1.00 67.19 118 ALA A O 1
ATOM 884 N N . ALA A 1 119 ? -12.181 2.031 19.340 1.00 76.00 119 ALA A N 1
ATOM 885 C CA . ALA A 1 119 ? -12.236 1.800 20.783 1.00 76.00 119 ALA A CA 1
ATOM 886 C C . ALA A 1 119 ? -12.787 3.015 21.555 1.00 76.00 119 ALA A C 1
ATOM 888 O O . ALA A 1 119 ? -13.557 2.844 22.504 1.00 76.00 119 ALA A O 1
ATOM 889 N N . LYS A 1 120 ? -12.449 4.245 21.142 1.00 75.56 120 LYS A N 1
ATOM 890 C CA . LYS A 1 120 ? -13.031 5.473 21.718 1.00 75.56 120 LYS A CA 1
ATOM 891 C C . LYS A 1 120 ? -14.529 5.570 21.434 1.00 75.56 120 LYS A C 1
ATOM 893 O O . LYS A 1 120 ? -15.295 5.771 22.372 1.00 75.56 120 LYS A O 1
ATOM 898 N N . ALA A 1 121 ? -14.941 5.360 20.182 1.00 69.44 121 ALA A N 1
ATOM 899 C CA . ALA A 1 121 ? -16.350 5.374 19.793 1.00 69.44 121 ALA A CA 1
ATOM 900 C C . ALA A 1 121 ? -17.151 4.316 20.567 1.00 69.44 121 ALA A C 1
ATOM 902 O O . ALA A 1 121 ? -18.241 4.589 21.070 1.00 69.44 121 ALA A O 1
ATOM 903 N N . LEU A 1 122 ? -16.571 3.125 20.752 1.00 70.94 122 LEU A N 1
ATOM 904 C CA . LEU A 1 122 ? -17.168 2.077 21.569 1.00 70.94 122 LEU A CA 1
ATOM 905 C C . LEU A 1 122 ? -17.343 2.544 23.017 1.00 70.94 122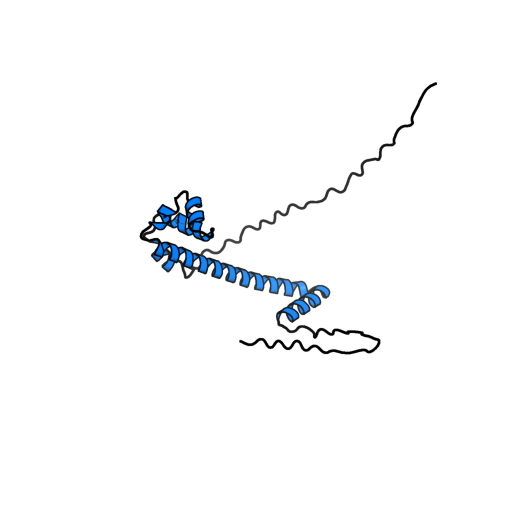 LEU A C 1
ATOM 907 O O . LEU A 1 122 ? -18.442 2.427 23.553 1.00 70.94 122 LEU A O 1
ATOM 911 N N . ARG A 1 123 ? -16.310 3.145 23.623 1.00 78.56 123 ARG A N 1
ATOM 912 C CA . ARG A 1 123 ? -16.366 3.714 24.980 1.00 78.56 123 ARG A CA 1
ATOM 913 C C . ARG A 1 123 ? -17.455 4.781 25.127 1.00 78.56 123 ARG A C 1
ATOM 915 O O . ARG A 1 123 ? -18.147 4.797 26.139 1.00 78.56 123 ARG A O 1
ATOM 922 N N . GLU A 1 124 ? -17.623 5.656 24.143 1.00 78.50 124 GLU A N 1
ATOM 923 C CA . GLU A 1 124 ? -18.658 6.702 24.143 1.00 78.50 124 GLU A CA 1
ATOM 924 C C . GLU A 1 124 ? -20.067 6.114 23.992 1.00 78.50 124 GLU A C 1
ATOM 926 O O . GLU A 1 124 ? -20.997 6.520 24.697 1.00 78.50 124 GLU A O 1
ATOM 931 N N . SER A 1 125 ? -20.210 5.086 23.148 1.00 74.12 125 SER A N 1
ATOM 932 C CA . SER A 1 125 ? -21.468 4.353 22.961 1.00 74.12 125 SER A CA 1
ATOM 933 C C . SER A 1 125 ? -21.918 3.597 24.213 1.00 74.12 125 SER A C 1
ATOM 935 O O . SER A 1 125 ? -23.107 3.325 24.374 1.00 74.12 125 SER A O 1
ATOM 937 N N . LEU A 1 126 ? -21.000 3.333 25.156 1.00 73.25 126 LEU A N 1
ATOM 938 C CA . LEU A 1 126 ? -21.355 2.778 26.459 1.00 73.25 126 LEU A CA 1
ATOM 939 C C . LEU A 1 126 ? -22.290 3.712 27.235 1.00 73.25 126 LEU A C 1
ATOM 941 O O . LEU A 1 126 ? -22.901 3.255 28.187 1.00 73.25 126 LEU A O 1
ATOM 945 N N . SER A 1 127 ? -22.452 4.992 26.897 1.00 82.94 127 SER A N 1
ATOM 946 C CA . SER A 1 127 ? -23.469 5.841 27.542 1.00 82.94 127 SER A CA 1
ATOM 947 C C . SER A 1 127 ? -24.889 5.248 27.452 1.00 82.94 127 SER A C 1
ATOM 949 O O . SER A 1 127 ? -25.630 5.324 28.434 1.00 82.94 127 SER A O 1
ATOM 951 N N . ASP A 1 128 ? -25.222 4.544 26.364 1.00 84.75 128 ASP A N 1
ATOM 952 C CA . ASP A 1 128 ? -26.448 3.751 26.244 1.00 84.75 128 ASP A CA 1
ATOM 953 C C . ASP A 1 128 ? -26.285 2.384 26.933 1.00 84.75 128 ASP A C 1
ATOM 955 O O . ASP A 1 128 ? -25.401 1.584 26.617 1.00 84.75 128 ASP A O 1
ATOM 959 N N . LYS A 1 129 ? -27.177 2.088 27.885 1.00 79.50 129 LYS A N 1
ATOM 960 C CA . LYS A 1 129 ? -27.162 0.850 28.675 1.00 79.50 129 LYS A CA 1
ATOM 961 C C . LYS A 1 129 ? -27.241 -0.414 27.808 1.00 79.50 129 LYS A C 1
ATOM 963 O O . LYS A 1 129 ? -26.633 -1.415 28.180 1.00 79.50 129 LYS A O 1
ATOM 968 N N . ARG A 1 130 ? -27.973 -0.401 26.685 1.00 81.38 130 ARG A N 1
ATOM 969 C CA . ARG A 1 130 ? -28.101 -1.582 25.806 1.00 81.38 130 ARG A CA 1
ATOM 970 C C . ARG A 1 130 ? -26.831 -1.816 24.993 1.00 81.38 130 ARG A C 1
ATOM 972 O O . ARG A 1 130 ? -26.319 -2.935 24.980 1.00 81.38 130 ARG A O 1
ATOM 979 N N . LEU A 1 131 ? -26.290 -0.757 24.393 1.00 78.19 131 LEU A N 1
ATOM 980 C CA . LEU A 1 131 ? -25.043 -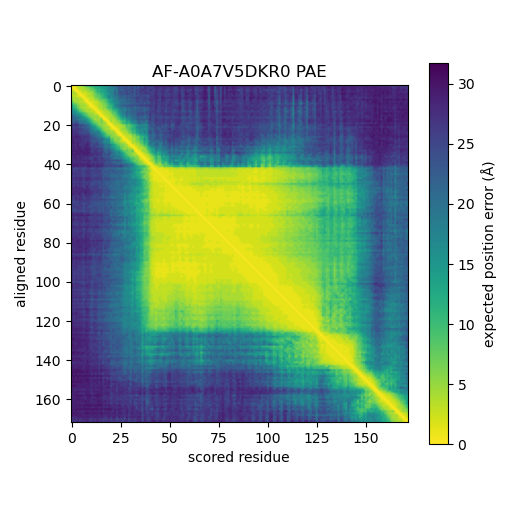0.825 23.627 1.00 78.19 131 LEU A CA 1
ATOM 981 C C . LEU A 1 131 ? -23.843 -1.149 24.525 1.00 78.19 131 LEU A C 1
ATOM 983 O O . LEU A 1 131 ? -22.943 -1.863 24.095 1.00 78.19 131 LEU A O 1
ATOM 987 N N . ARG A 1 132 ? -23.871 -0.741 25.803 1.00 70.94 132 ARG A N 1
ATOM 988 C CA . ARG A 1 132 ? -22.838 -1.082 26.794 1.00 70.94 132 ARG A CA 1
ATOM 989 C C . ARG A 1 132 ? -22.667 -2.583 27.004 1.00 70.94 132 ARG A C 1
ATOM 991 O O . ARG A 1 132 ? -21.538 -3.062 27.049 1.00 70.94 132 ARG A O 1
ATOM 998 N N . VAL A 1 133 ? -23.770 -3.321 27.133 1.00 70.25 133 VAL A N 1
ATOM 999 C CA . VAL A 1 133 ? -23.734 -4.778 27.346 1.00 70.25 133 VAL A CA 1
ATOM 1000 C C . VAL A 1 133 ? -23.263 -5.497 26.081 1.00 70.25 133 VAL A C 1
ATOM 1002 O O . VAL A 1 133 ? -22.426 -6.391 26.160 1.00 70.25 133 VAL A O 1
ATOM 1005 N N . GLN A 1 134 ? -23.732 -5.065 24.907 1.00 77.19 134 GLN A N 1
ATOM 1006 C CA . GLN A 1 134 ? -23.311 -5.642 23.628 1.00 77.19 134 GLN A CA 1
ATOM 1007 C C . GLN A 1 134 ? -21.820 -5.397 23.344 1.00 77.19 134 GLN A C 1
ATOM 1009 O O . GLN A 1 134 ? -21.108 -6.313 22.937 1.00 77.19 134 GLN A O 1
ATOM 1014 N N . ALA A 1 135 ? -21.339 -4.179 23.602 1.00 70.88 135 ALA A N 1
ATOM 1015 C CA . ALA A 1 135 ? -19.932 -3.817 23.488 1.00 70.88 135 ALA A CA 1
ATOM 1016 C C . ALA A 1 135 ? -19.049 -4.629 24.445 1.00 70.88 135 ALA A C 1
ATOM 1018 O O . ALA A 1 135 ? -18.014 -5.143 24.028 1.00 70.88 135 ALA A O 1
ATOM 1019 N N . ALA A 1 136 ? -19.468 -4.778 25.707 1.00 66.44 136 ALA A N 1
ATOM 1020 C CA . ALA A 1 136 ? -18.743 -5.568 26.699 1.00 66.44 136 ALA A CA 1
ATOM 1021 C C . ALA A 1 136 ? -18.622 -7.041 26.279 1.00 66.44 136 ALA A C 1
ATOM 1023 O O . ALA A 1 136 ? -17.516 -7.575 26.297 1.00 66.44 136 ALA A O 1
ATOM 1024 N N . ASN A 1 137 ? -19.712 -7.664 25.816 1.00 68.25 137 ASN A N 1
ATOM 1025 C CA . ASN A 1 137 ? -19.683 -9.045 25.322 1.00 68.25 137 ASN A CA 1
ATOM 1026 C C . ASN A 1 137 ? -18.766 -9.194 24.097 1.00 68.25 137 ASN A C 1
ATOM 1028 O O . ASN A 1 137 ? -17.923 -10.082 24.070 1.00 68.25 137 ASN A O 1
ATOM 1032 N N . SER A 1 138 ? -18.841 -8.272 23.128 1.00 74.06 138 SER A N 1
ATOM 1033 C CA . SER A 1 138 ? -17.982 -8.332 21.938 1.00 74.06 138 SER A CA 1
ATOM 1034 C C . SER A 1 138 ? -16.497 -8.112 22.244 1.00 74.06 138 SER A C 1
ATOM 1036 O O . SER A 1 138 ? -15.656 -8.580 21.474 1.00 74.06 138 SER A O 1
ATOM 1038 N N . ILE A 1 139 ? -16.158 -7.372 23.306 1.00 69.75 139 ILE A N 1
ATOM 1039 C CA . ILE A 1 139 ? -14.776 -7.259 23.782 1.00 69.75 139 ILE A CA 1
ATOM 1040 C C . ILE A 1 139 ? -14.360 -8.582 24.419 1.00 69.75 139 ILE A C 1
ATOM 1042 O O . ILE A 1 139 ? -13.346 -9.127 23.998 1.00 69.75 139 ILE A O 1
ATOM 1046 N N . LEU A 1 140 ? -15.144 -9.105 25.371 1.00 65.19 140 LEU A N 1
ATOM 1047 C CA . LEU A 1 140 ? -14.863 -10.359 26.085 1.00 65.19 140 LEU A CA 1
ATOM 1048 C C . LEU A 1 140 ? -14.621 -11.535 25.122 1.00 65.19 140 LEU A C 1
ATOM 1050 O O . LEU A 1 140 ? -13.612 -12.226 25.267 1.00 65.19 140 LEU A O 1
ATOM 1054 N N . ASP A 1 141 ? -15.431 -11.657 24.066 1.00 73.12 141 ASP A N 1
ATOM 1055 C CA . ASP A 1 141 ? -15.259 -12.669 23.013 1.00 73.12 141 ASP A CA 1
ATOM 1056 C C . ASP A 1 141 ? -13.905 -12.554 22.289 1.00 73.12 141 ASP A C 1
ATOM 1058 O O . ASP A 1 141 ? -13.280 -13.556 21.949 1.00 73.12 141 ASP A O 1
ATOM 1062 N N . ARG A 1 142 ? -13.413 -11.329 22.057 1.00 73.94 142 ARG A N 1
ATOM 1063 C CA . ARG A 1 142 ? -12.145 -11.085 21.345 1.00 73.94 142 ARG A CA 1
ATOM 1064 C C . ARG A 1 142 ? -10.910 -11.253 22.224 1.00 73.94 142 ARG A C 1
ATOM 1066 O O . ARG A 1 142 ? -9.839 -11.508 21.684 1.00 73.94 142 ARG A O 1
ATOM 1073 N N . VAL A 1 143 ? -11.039 -11.106 23.544 1.00 72.25 143 VAL A N 1
ATOM 1074 C CA . VAL A 1 143 ? -9.950 -11.385 24.503 1.00 72.25 143 VAL A CA 1
ATOM 1075 C C . VAL A 1 143 ? -9.900 -12.858 24.921 1.00 72.25 143 VAL A C 1
ATOM 1077 O O . VAL A 1 143 ? -9.071 -13.222 25.750 1.00 72.25 143 VAL A O 1
ATOM 1080 N N . GLY A 1 144 ? -10.768 -13.704 24.356 1.00 65.88 144 GLY A N 1
ATOM 1081 C CA . GLY A 1 144 ? -10.831 -15.129 24.678 1.00 65.88 144 GLY A CA 1
ATOM 1082 C C . GLY A 1 144 ? -11.533 -15.434 26.003 1.00 65.88 144 GLY A C 1
ATOM 1083 O O . GLY A 1 144 ? -11.441 -16.553 26.493 1.00 65.88 144 GLY A O 1
ATOM 1084 N N . ILE A 1 145 ? -12.253 -14.46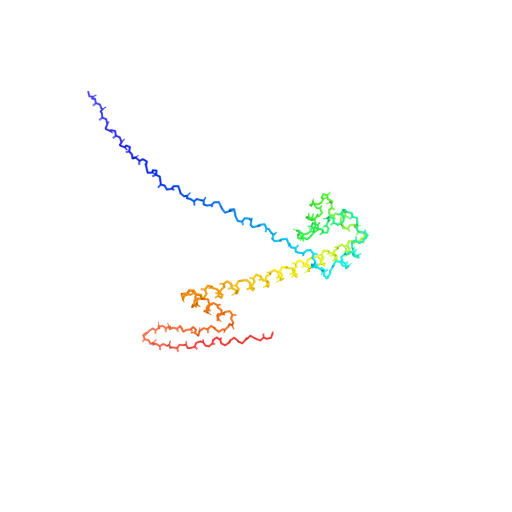8 26.578 1.00 63.06 145 ILE A N 1
ATOM 1085 C CA . ILE A 1 145 ? -13.128 -14.678 27.736 1.00 63.06 145 ILE A CA 1
ATOM 1086 C C . ILE A 1 145 ? -14.536 -14.918 27.187 1.00 63.06 145 ILE A C 1
ATOM 1088 O O . ILE A 1 145 ? -15.444 -14.108 27.364 1.00 63.06 145 ILE A O 1
ATOM 1092 N N . ALA A 1 146 ? -14.700 -16.003 26.435 1.00 59.16 146 ALA A N 1
ATOM 1093 C CA . ALA A 1 146 ? -16.022 -16.413 25.989 1.00 59.16 146 ALA A CA 1
ATOM 1094 C C . ALA A 1 146 ? -16.745 -17.108 27.159 1.00 59.16 146 ALA A C 1
ATOM 1096 O O . ALA A 1 146 ? -16.122 -17.904 27.865 1.00 59.16 146 ALA A O 1
ATOM 1097 N N . PRO A 1 147 ? -18.036 -16.826 27.403 1.00 61.25 147 PRO A N 1
ATOM 1098 C CA . PRO A 1 147 ? -18.825 -17.614 28.341 1.00 61.25 147 PRO A CA 1
ATOM 1099 C C . PRO A 1 147 ? -18.918 -19.063 27.847 1.00 61.25 147 PRO A C 1
ATOM 1101 O O . PRO A 1 147 ? -19.167 -19.294 26.662 1.00 61.25 147 PRO A O 1
ATOM 1104 N N . ASP A 1 148 ? -18.734 -20.027 28.754 1.00 62.50 148 ASP A N 1
ATOM 1105 C CA . ASP A 1 148 ? -18.793 -21.454 28.431 1.00 62.50 148 ASP A CA 1
ATOM 1106 C C . ASP A 1 148 ? -20.108 -21.782 27.711 1.00 62.50 148 ASP A C 1
ATOM 1108 O O . ASP A 1 148 ? -21.210 -21.596 28.241 1.00 62.50 148 ASP A O 1
ATOM 1112 N N . SER A 1 149 ? -20.006 -22.251 26.467 1.00 56.94 149 SER A N 1
ATOM 1113 C CA . SER A 1 149 ? -21.174 -22.648 25.691 1.00 56.94 149 SER A CA 1
ATOM 1114 C C . SER A 1 149 ? -21.741 -23.947 26.260 1.00 56.94 149 SER A C 1
ATOM 1116 O O . SER A 1 149 ? -21.135 -25.010 26.121 1.00 56.94 149 SER A O 1
ATOM 1118 N N . HIS A 1 150 ? -22.917 -23.870 26.877 1.00 57.81 150 HIS A N 1
ATOM 1119 C CA . HIS A 1 150 ? -23.648 -25.036 27.357 1.00 57.81 150 HIS A CA 1
ATOM 1120 C C . HIS A 1 150 ? -24.539 -25.591 26.241 1.00 57.81 150 HIS A C 1
ATOM 1122 O O . HIS A 1 150 ? -25.447 -24.904 25.770 1.00 57.81 150 HIS A O 1
ATOM 1128 N N . ILE A 1 151 ? -24.295 -26.830 25.810 1.00 66.06 151 ILE A N 1
ATOM 1129 C CA . ILE A 1 151 ? -25.134 -27.519 24.823 1.00 66.06 151 ILE A CA 1
ATOM 1130 C C . ILE A 1 151 ? -25.900 -28.626 25.552 1.00 66.06 151 ILE A C 1
ATOM 1132 O O . ILE A 1 151 ? -25.333 -29.660 25.896 1.00 66.06 151 ILE A O 1
ATOM 1136 N N . ASP A 1 152 ? -27.199 -28.421 25.779 1.00 58.62 152 ASP A N 1
ATOM 1137 C CA . ASP A 1 152 ? -28.095 -29.477 26.259 1.00 58.62 152 ASP A CA 1
ATOM 1138 C C . ASP A 1 152 ? -28.513 -30.360 25.068 1.00 58.62 152 ASP A C 1
ATOM 1140 O O . ASP A 1 152 ? -29.366 -29.981 24.261 1.00 58.62 152 ASP A O 1
ATOM 1144 N N . ILE A 1 153 ? -27.929 -31.554 24.946 1.00 65.88 153 ILE A N 1
ATOM 1145 C CA . ILE A 1 153 ? -28.382 -32.560 23.976 1.00 65.88 153 ILE A CA 1
ATOM 1146 C C . ILE A 1 153 ? -29.398 -33.457 24.679 1.00 65.88 153 ILE A C 1
ATOM 1148 O O . ILE A 1 153 ? -29.051 -34.236 25.563 1.00 65.88 153 ILE A O 1
ATOM 1152 N N . THR A 1 154 ? -30.669 -33.361 24.284 1.00 57.56 154 THR A N 1
ATOM 1153 C CA . THR A 1 154 ? -31.712 -34.268 24.783 1.00 57.56 154 THR A CA 1
ATOM 1154 C C . THR A 1 154 ? -31.872 -35.424 23.800 1.00 57.56 154 THR A C 1
ATOM 1156 O O . THR A 1 154 ? -32.433 -35.247 22.720 1.00 57.56 154 THR A O 1
ATOM 1159 N N . SER A 1 155 ? -31.380 -36.609 24.162 1.00 54.00 155 SER A N 1
ATOM 1160 C CA . SER A 1 155 ? -31.605 -37.852 23.417 1.00 54.00 155 SER A CA 1
ATOM 1161 C C . SER A 1 155 ? -32.371 -38.829 24.308 1.00 54.00 155 SER A C 1
ATOM 1163 O O . SER A 1 155 ? -32.001 -39.043 25.457 1.00 54.00 155 SER A O 1
ATOM 1165 N N . ALA A 1 156 ? -33.470 -39.386 23.794 1.00 62.78 156 ALA A N 1
ATOM 1166 C CA . ALA A 1 156 ? -34.248 -40.462 24.422 1.00 62.78 156 ALA A CA 1
ATOM 1167 C C . ALA A 1 156 ? -34.794 -40.215 25.853 1.00 62.78 156 ALA A C 1
ATOM 1169 O O . ALA A 1 156 ? -35.085 -41.167 26.570 1.00 62.78 156 ALA A O 1
ATOM 1170 N N . GLY A 1 157 ? -35.002 -38.958 26.261 1.00 64.25 157 GLY A N 1
ATOM 1171 C CA . GLY A 1 157 ? -35.640 -38.622 27.546 1.00 64.25 157 GLY A CA 1
ATOM 1172 C C . GLY A 1 157 ? -34.696 -38.579 28.750 1.00 64.25 157 GLY A C 1
ATOM 1173 O O . GLY A 1 157 ? -35.152 -38.305 29.858 1.00 64.25 157 GLY A O 1
ATOM 1174 N N . GLU A 1 158 ? -33.393 -38.775 28.539 1.00 56.94 158 GLU A N 1
ATOM 1175 C CA . GLU A 1 158 ? -32.373 -38.618 29.572 1.00 56.94 158 GLU A CA 1
ATOM 1176 C C . GLU A 1 158 ? -31.571 -37.333 29.323 1.00 56.94 158 GLU A C 1
ATOM 1178 O O . GLU A 1 158 ? -31.133 -37.044 28.204 1.00 56.94 158 GLU A O 1
ATOM 1183 N N . ARG A 1 159 ? -31.434 -36.504 30.365 1.00 51.25 159 ARG A N 1
ATOM 1184 C CA . ARG A 1 159 ? -30.722 -35.226 30.283 1.00 51.25 159 ARG A CA 1
ATOM 1185 C C . ARG A 1 159 ? -29.235 -35.474 30.501 1.00 51.25 159 ARG A C 1
ATOM 1187 O O . ARG A 1 159 ? -28.808 -35.674 31.635 1.00 51.25 159 ARG A O 1
ATOM 1194 N N . ILE A 1 160 ? -28.451 -35.412 29.431 1.00 65.19 160 ILE A N 1
ATOM 1195 C CA . ILE A 1 160 ? -26.993 -35.473 29.518 1.00 65.19 160 ILE A CA 1
ATOM 1196 C C . ILE A 1 160 ? -26.459 -34.040 29.473 1.00 65.19 160 ILE A C 1
ATOM 1198 O O . ILE A 1 160 ? -26.593 -33.342 28.470 1.00 65.19 160 ILE A O 1
ATOM 1202 N N . VAL A 1 161 ? -25.877 -33.600 30.588 1.00 57.47 161 VAL A N 1
ATOM 1203 C CA . VAL A 1 161 ? -25.218 -32.297 30.724 1.00 57.47 161 VAL A CA 1
ATOM 1204 C C . VAL A 1 161 ? -23.748 -32.477 30.351 1.00 57.47 161 VAL A C 1
ATOM 1206 O O . VAL A 1 161 ? -22.998 -33.113 31.091 1.00 57.47 161 VAL A O 1
ATOM 1209 N N . LEU A 1 162 ? -23.339 -31.955 29.194 1.00 58.72 162 LEU A N 1
ATOM 1210 C CA . LEU A 1 162 ? -21.942 -31.950 28.761 1.00 58.72 162 LEU A CA 1
ATOM 1211 C C . LEU A 1 162 ? -21.359 -30.551 28.967 1.00 58.72 162 LEU A C 1
ATOM 1213 O O . LEU A 1 162 ? -21.680 -29.622 28.228 1.00 58.72 162 LEU A O 1
ATOM 1217 N N . THR A 1 163 ? -20.475 -30.406 29.952 1.00 58.25 163 THR A N 1
ATOM 1218 C CA . THR A 1 163 ? -19.634 -29.211 30.075 1.00 58.25 163 THR A CA 1
ATOM 1219 C C . THR A 1 163 ? -18.473 -29.347 29.097 1.00 58.25 163 THR A C 1
ATOM 1221 O O . THR A 1 163 ? -17.562 -30.146 29.314 1.00 58.25 163 THR A O 1
ATOM 1224 N N . VAL A 1 164 ? -18.513 -28.599 27.995 1.00 65.56 164 VAL A N 1
ATOM 1225 C CA . VAL A 1 164 ? -17.413 -28.559 27.026 1.00 65.56 164 VAL A CA 1
ATOM 1226 C C . VAL A 1 164 ? -16.470 -27.430 27.431 1.00 65.56 164 VAL A C 1
ATOM 1228 O O . VAL A 1 164 ? -16.714 -26.271 27.111 1.00 65.56 164 VAL A O 1
ATOM 1231 N N . ASN A 1 165 ? -15.391 -27.762 28.142 1.00 57.09 165 ASN A N 1
ATOM 1232 C CA . ASN A 1 165 ? -14.306 -26.813 28.379 1.00 57.09 165 ASN A CA 1
ATOM 1233 C C . ASN A 1 165 ? -13.522 -26.632 27.078 1.00 57.09 165 ASN A C 1
ATOM 1235 O O . ASN A 1 165 ? -12.699 -27.472 26.714 1.00 57.09 165 ASN A O 1
ATOM 1239 N N . MET A 1 166 ? -13.759 -25.519 26.390 1.00 54.59 166 MET A N 1
ATOM 1240 C CA . MET A 1 166 ? -12.917 -25.056 25.287 1.00 54.59 166 MET A CA 1
ATOM 1241 C C . MET A 1 166 ? -11.664 -24.394 25.876 1.00 54.59 166 MET A C 1
ATOM 1243 O O . MET A 1 166 ? -11.431 -23.200 25.710 1.00 54.59 166 MET A O 1
ATOM 1247 N N . SER A 1 167 ? -10.869 -25.155 26.632 1.00 54.31 167 SER A N 1
ATOM 1248 C CA . SER A 1 167 ? -9.538 -24.710 27.033 1.00 54.31 167 SER A CA 1
ATOM 1249 C C . SER A 1 167 ? -8.689 -24.669 25.770 1.00 54.31 167 SER A C 1
ATOM 1251 O O . SER A 1 167 ? -8.290 -25.709 25.252 1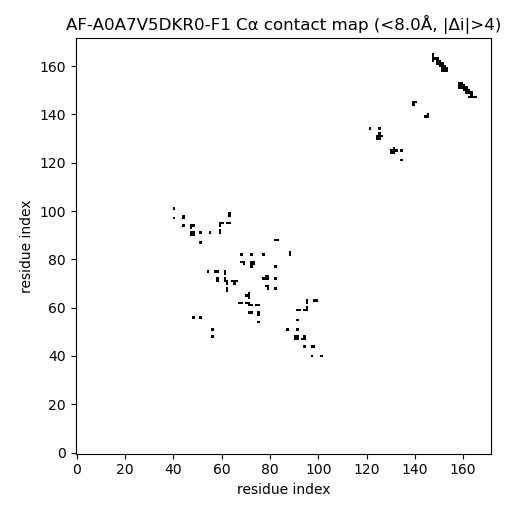.00 54.31 167 SER A O 1
ATOM 1253 N N . GLY A 1 168 ? -8.499 -23.465 25.234 1.00 56.19 168 GLY A N 1
ATOM 1254 C CA . GLY A 1 168 ? -7.617 -23.211 24.106 1.00 56.19 168 GLY A CA 1
ATOM 1255 C C . GLY A 1 168 ? -6.189 -23.597 24.464 1.00 56.19 168 GLY A C 1
ATOM 1256 O O . GLY A 1 168 ? -5.439 -22.780 24.989 1.00 56.19 168 GLY A O 1
ATOM 1257 N N . ASP A 1 169 ? -5.831 -24.844 24.172 1.00 55.34 169 ASP A N 1
ATOM 1258 C CA . ASP A 1 169 ? -4.456 -25.314 24.043 1.00 55.34 169 ASP A CA 1
ATOM 1259 C C . ASP A 1 169 ? -3.883 -24.721 22.746 1.00 55.34 169 ASP A C 1
ATOM 1261 O O . ASP A 1 169 ? -3.840 -25.347 21.689 1.00 55.34 169 ASP A O 1
ATOM 1265 N N . GLY A 1 170 ? -3.596 -23.420 22.796 1.00 54.09 170 GLY A N 1
ATOM 1266 C CA . GLY A 1 170 ? -2.913 -22.684 21.741 1.00 54.09 170 GLY A CA 1
ATOM 1267 C C . GLY A 1 170 ? -1.414 -22.733 21.993 1.00 54.09 170 GLY A C 1
ATOM 1268 O O . GLY A 1 170 ? -0.876 -21.811 22.600 1.00 54.09 170 GLY A O 1
ATOM 1269 N N . GLY A 1 171 ? -0.778 -23.826 21.572 1.00 58.41 171 GLY A N 1
ATOM 1270 C CA . GLY A 1 171 ? 0.676 -23.973 21.551 1.00 58.41 171 GLY A CA 1
ATOM 1271 C C . GLY A 1 171 ? 1.342 -23.093 20.486 1.00 58.41 171 GLY A C 1
ATOM 1272 O O . GLY A 1 171 ? 0.876 -23.059 19.348 1.00 58.41 171 GLY A O 1
ATOM 1273 N N . ASP A 1 172 ? 2.391 -22.400 20.945 1.00 46.00 172 ASP A N 1
ATOM 1274 C CA . ASP A 1 172 ? 3.564 -21.767 20.302 1.00 46.00 172 ASP A CA 1
ATOM 1275 C C . ASP A 1 172 ? 3.569 -21.439 18.793 1.00 46.00 172 ASP A C 1
ATOM 1277 O O . ASP A 1 172 ? 3.530 -22.358 17.942 1.00 46.00 172 ASP A O 1
#